Protein AF-V8CEQ9-F1 (afdb_monomer)

Solvent-accessible surface area (backbone atoms only — not comparable to full-atom values): 5018 Å² total; per-residue (Å²): 140,84,86,84,80,79,81,85,70,73,80,80,69,86,81,63,87,75,86,70,66,92,63,83,79,59,60,66,59,53,48,48,61,67,52,68,81,52,52,72,69,53,52,55,48,52,52,53,50,41,74,73,42,55,90,87,55,88,82,56,72,68,65,49,57,74,67,50,81,83,73,133

Foldseek 3Di:
DDDDDDDPPPPCPPPDPPCDDPDDDPVVVVCCVVVVPDDPLRVVLVVQCCVPANDPRDDDPVVSPVRRPPDD

Sequence (72 aa):
MRQIIFGNTKVDIENGKVDIQDKKVDIESVLSEKGSNFSVKTTVHIHRLFEKFGFDEVFGRSAVMELLVIWD

Radius of gyration: 19.1 Å; Cα contacts (8 Å, |Δi|>4): 13; chains: 1; bounding box: 48×22×51 Å

Mean predicted aligned error: 13.05 Å

Structure (mmCIF, N/CA/C/O backbone):
data_AF-V8CEQ9-F1
#
_entry.id   AF-V8CEQ9-F1
#
loop_
_atom_site.group_PDB
_atom_site.id
_atom_site.type_symbol
_atom_site.label_atom_id
_atom_site.label_alt_id
_atom_site.label_comp_id
_atom_site.label_asym_id
_atom_site.label_entity_id
_atom_site.label_seq_id
_atom_site.pdbx_PDB_ins_code
_atom_site.Cartn_x
_atom_site.Cartn_y
_atom_site.Cartn_z
_atom_site.occupancy
_atom_site.B_iso_or_equiv
_atom_site.auth_seq_id
_atom_site.auth_comp_id
_atom_site.auth_asym_id
_atom_site.auth_atom_id
_atom_site.pdbx_PDB_model_num
ATOM 1 N N . MET A 1 1 ? -18.626 3.448 -38.661 1.00 36.69 1 MET A N 1
ATOM 2 C CA . MET A 1 1 ? -19.105 3.781 -37.301 1.00 36.69 1 MET A CA 1
ATOM 3 C C . MET A 1 1 ? -18.664 2.670 -36.366 1.00 36.69 1 MET A C 1
ATOM 5 O O . MET A 1 1 ? -18.961 1.522 -36.662 1.00 36.69 1 MET A O 1
ATOM 9 N N . ARG A 1 2 ? -17.903 2.969 -35.309 1.00 39.97 2 ARG A N 1
ATOM 10 C CA . ARG A 1 2 ? -17.487 1.967 -34.316 1.00 39.97 2 ARG A CA 1
ATOM 11 C C . ARG A 1 2 ? -17.899 2.491 -32.947 1.00 39.97 2 ARG A C 1
ATOM 13 O O . ARG A 1 2 ? -17.342 3.473 -32.474 1.00 39.97 2 ARG A O 1
ATOM 20 N N . GLN A 1 3 ? -18.932 1.886 -32.380 1.00 47.38 3 GLN A N 1
ATOM 21 C CA . GLN A 1 3 ? -19.391 2.193 -31.035 1.00 47.38 3 GLN A CA 1
ATOM 22 C C . GLN A 1 3 ? -18.560 1.356 -30.064 1.00 47.38 3 GLN A C 1
ATOM 24 O O . GLN A 1 3 ? -18.587 0.130 -30.122 1.00 47.38 3 GLN A O 1
ATOM 29 N N . ILE A 1 4 ? -17.763 2.024 -29.232 1.00 50.69 4 ILE A N 1
ATOM 30 C CA . ILE A 1 4 ? -17.019 1.392 -28.142 1.00 50.69 4 ILE A CA 1
ATOM 31 C C . ILE A 1 4 ? -17.955 1.405 -26.933 1.00 50.69 4 ILE A C 1
ATOM 33 O O . ILE A 1 4 ? -18.268 2.468 -26.403 1.00 50.69 4 ILE A O 1
ATOM 37 N N . ILE A 1 5 ? -18.451 0.231 -26.548 1.00 51.47 5 ILE A N 1
ATOM 38 C CA . ILE A 1 5 ? -19.282 0.048 -25.357 1.00 51.47 5 ILE A CA 1
ATOM 39 C C . ILE A 1 5 ? -18.325 -0.258 -24.203 1.00 51.47 5 ILE A C 1
ATOM 41 O O . ILE A 1 5 ? -17.796 -1.364 -24.119 1.00 51.47 5 ILE A O 1
ATOM 45 N N . PHE A 1 6 ? -18.071 0.721 -23.334 1.00 52.94 6 PHE A N 1
ATOM 46 C CA . PHE A 1 6 ? -17.454 0.445 -22.038 1.00 52.94 6 PHE A CA 1
ATOM 47 C C . PHE A 1 6 ? -18.525 -0.156 -21.126 1.00 52.94 6 PHE A C 1
ATOM 49 O O . PHE A 1 6 ? -19.610 0.403 -20.983 1.00 52.94 6 PHE A O 1
ATOM 56 N N . GLY A 1 7 ? -18.227 -1.350 -20.611 1.00 54.41 7 GLY A N 1
ATOM 57 C CA . GLY A 1 7 ? -19.135 -2.260 -19.925 1.00 54.41 7 GLY A CA 1
ATOM 58 C C . GLY A 1 7 ? -20.101 -1.593 -18.953 1.00 54.41 7 GLY A C 1
ATOM 59 O O . GLY A 1 7 ? -19.733 -1.219 -17.847 1.00 54.41 7 GLY A O 1
ATOM 60 N N . ASN A 1 8 ? -21.375 -1.594 -19.335 1.00 54.88 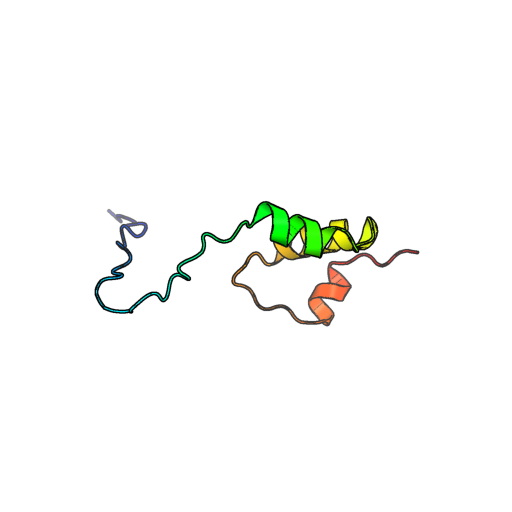8 ASN A N 1
ATOM 61 C CA . ASN A 1 8 ? -22.506 -1.497 -18.418 1.00 54.88 8 ASN A CA 1
ATOM 62 C C . ASN A 1 8 ? -22.814 -2.892 -17.836 1.00 54.88 8 ASN A C 1
ATOM 64 O O . ASN A 1 8 ? -23.972 -3.305 -17.744 1.00 54.88 8 ASN A O 1
ATOM 68 N N . THR A 1 9 ? -21.766 -3.667 -17.535 1.00 54.00 9 THR A N 1
ATOM 69 C CA . THR A 1 9 ? -21.876 -5.028 -17.015 1.00 54.00 9 THR A CA 1
ATOM 70 C C . THR A 1 9 ? -22.345 -4.911 -15.578 1.00 54.00 9 THR A C 1
ATOM 72 O O . THR A 1 9 ? -21.550 -4.779 -14.651 1.00 54.00 9 THR A O 1
ATOM 75 N N . LYS A 1 10 ? -23.666 -4.879 -15.401 1.00 58.59 10 LYS A N 1
ATOM 76 C CA . LYS A 1 10 ? -24.298 -5.054 -14.101 1.00 58.59 10 LYS A CA 1
ATOM 77 C C . LYS A 1 10 ? -23.714 -6.337 -13.510 1.00 58.59 10 LYS A C 1
ATOM 79 O O . LYS A 1 10 ? -23.851 -7.402 -14.106 1.00 58.59 10 LYS A O 1
ATOM 84 N N . VAL A 1 11 ? -22.977 -6.208 -12.411 1.00 53.81 11 VAL A N 1
ATOM 85 C CA . VAL A 1 11 ? -22.415 -7.360 -11.708 1.00 53.81 11 VAL A CA 1
ATOM 86 C C . VAL A 1 11 ? -23.607 -8.113 -11.136 1.00 53.81 11 VAL A C 1
ATOM 88 O O . VAL A 1 11 ? -24.314 -7.587 -10.278 1.00 53.81 11 VAL A O 1
ATOM 91 N N . ASP A 1 12 ? -23.890 -9.285 -11.690 1.00 62.38 12 ASP A N 1
ATOM 92 C CA . ASP A 1 12 ? -25.035 -10.088 -11.285 1.00 62.38 12 ASP A CA 1
ATOM 93 C C . ASP A 1 12 ? -24.644 -10.890 -10.038 1.00 62.38 12 ASP A C 1
ATOM 95 O O . ASP A 1 12 ? -23.942 -11.896 -10.112 1.00 62.38 12 ASP A O 1
ATOM 99 N N . ILE A 1 13 ? -25.030 -10.388 -8.862 1.00 66.62 13 ILE A N 1
ATOM 100 C CA . ILE A 1 13 ? -24.750 -11.003 -7.547 1.00 66.62 13 ILE A CA 1
ATOM 101 C C . ILE A 1 13 ? -25.888 -11.975 -7.170 1.00 66.62 13 ILE A C 1
ATOM 103 O O . ILE A 1 13 ? -26.106 -12.290 -6.005 1.00 66.62 13 ILE A O 1
ATOM 107 N N . GLU A 1 14 ? -26.667 -12.432 -8.152 1.00 57.62 14 GLU A N 1
ATOM 108 C CA . GLU A 1 14 ? -27.960 -13.074 -7.907 1.00 57.62 14 GLU A CA 1
ATOM 109 C C . GLU A 1 14 ? -27.853 -14.521 -7.382 1.00 57.62 14 GLU A C 1
ATOM 111 O O . GLU A 1 14 ? -28.854 -15.072 -6.942 1.00 57.62 14 GLU A O 1
ATOM 116 N N . ASN A 1 15 ? -26.664 -15.151 -7.348 1.00 60.66 15 ASN A N 1
ATOM 117 C CA . ASN A 1 15 ? -26.578 -16.563 -6.927 1.00 60.66 15 ASN A CA 1
ATOM 118 C C . ASN A 1 15 ? -25.332 -16.989 -6.122 1.00 60.66 15 ASN A C 1
ATOM 120 O O . ASN A 1 15 ? -25.175 -18.168 -5.803 1.00 60.66 15 ASN A O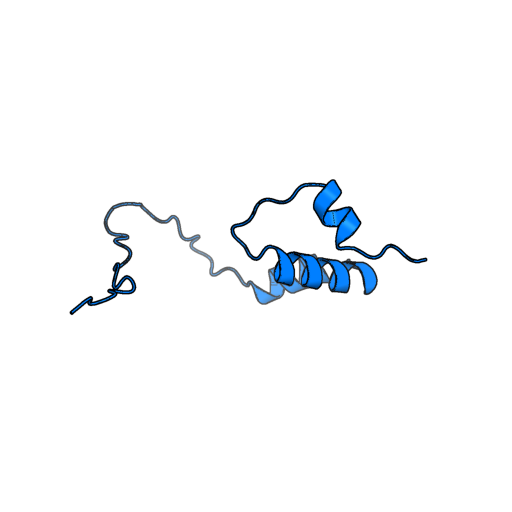 1
ATOM 124 N N . GLY A 1 16 ? -24.440 -16.065 -5.762 1.00 62.41 16 GLY A N 1
ATOM 125 C CA . GLY A 1 16 ? -23.3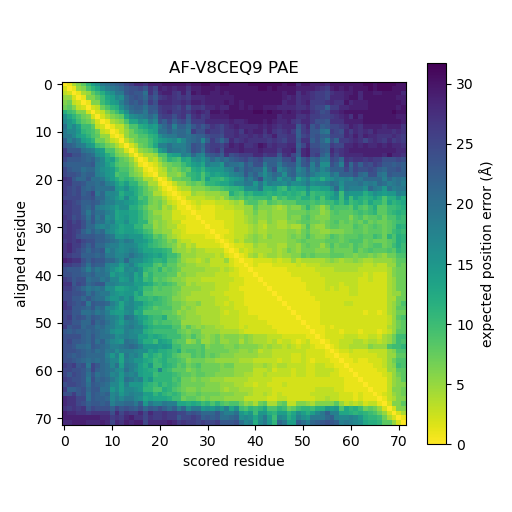59 -16.340 -4.812 1.00 62.41 16 GLY A CA 1
ATOM 126 C C . GLY A 1 16 ? -23.753 -15.793 -3.451 1.00 62.41 16 GLY A C 1
ATOM 127 O O . GLY A 1 16 ? -23.804 -14.579 -3.295 1.00 62.41 16 GLY A O 1
ATOM 128 N N . LYS A 1 17 ? -24.042 -16.650 -2.465 1.00 67.62 17 LYS A N 1
ATOM 129 C CA . LYS A 1 17 ? -24.253 -16.198 -1.083 1.00 67.62 17 LYS A CA 1
ATOM 130 C C . LYS A 1 17 ? -22.981 -15.481 -0.622 1.00 67.62 17 LYS A C 1
ATOM 132 O O . LYS A 1 17 ? -21.995 -16.133 -0.290 1.00 67.62 17 LYS A O 1
ATOM 137 N N . VAL A 1 18 ? -22.989 -14.151 -0.645 1.00 61.84 18 VAL A N 1
ATOM 138 C CA . VAL A 1 18 ? -21.920 -13.351 -0.052 1.00 61.84 18 VAL A CA 1
ATOM 139 C C . VAL A 1 18 ? -22.129 -13.441 1.451 1.00 61.84 18 VAL A C 1
ATOM 141 O O . VAL A 1 18 ? -23.109 -12.918 1.978 1.00 61.84 18 VAL A O 1
ATOM 144 N N . ASP A 1 19 ? -21.246 -14.172 2.126 1.00 69.12 19 ASP A N 1
ATOM 145 C CA . ASP A 1 19 ? -21.229 -14.243 3.582 1.00 69.12 19 ASP A CA 1
ATOM 146 C C . ASP A 1 19 ? -20.670 -12.925 4.120 1.00 69.12 19 ASP A C 1
ATOM 148 O O . ASP A 1 19 ? -19.466 -12.737 4.298 1.00 69.12 19 ASP A O 1
ATOM 152 N N . ILE A 1 20 ? -21.558 -11.947 4.261 1.00 72.31 20 ILE A N 1
ATOM 153 C CA . ILE A 1 20 ? -21.237 -10.688 4.913 1.00 72.31 20 ILE A CA 1
ATOM 154 C C . ILE A 1 20 ? -21.335 -10.977 6.402 1.00 72.31 20 ILE A C 1
ATOM 156 O O . ILE A 1 20 ? -22.407 -11.315 6.895 1.00 72.31 20 ILE A O 1
ATOM 160 N N . GLN A 1 21 ? -20.206 -10.868 7.101 1.00 66.06 21 GLN A N 1
ATOM 161 C CA . GLN A 1 21 ? -20.171 -11.010 8.555 1.00 66.06 21 GLN A CA 1
ATOM 162 C C . GLN A 1 21 ? -21.258 -10.124 9.190 1.00 66.06 21 GLN A C 1
ATOM 164 O O . GLN A 1 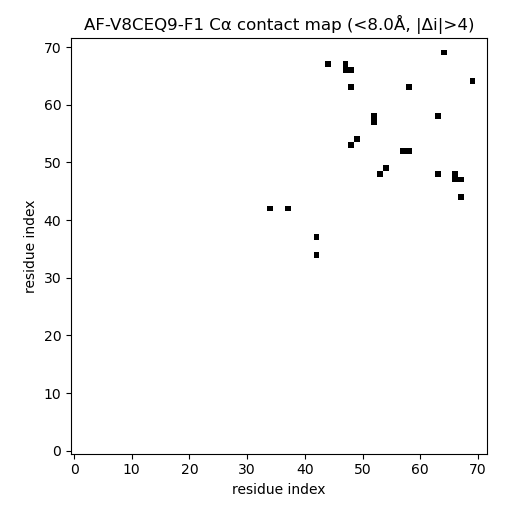21 ? -21.407 -8.965 8.802 1.00 66.06 21 GLN A O 1
ATOM 169 N N . ASP A 1 22 ? -21.974 -10.634 10.198 1.00 72.94 22 ASP A N 1
ATOM 170 C CA . ASP A 1 22 ? -23.052 -9.892 10.882 1.00 72.94 22 ASP A CA 1
ATOM 171 C C . ASP A 1 22 ? -22.570 -8.562 11.489 1.00 72.94 22 ASP A C 1
ATOM 173 O O . ASP A 1 22 ? -23.329 -7.604 11.653 1.00 72.94 22 ASP A O 1
ATOM 177 N N . LYS A 1 23 ? -21.278 -8.488 11.827 1.00 77.94 23 LYS A N 1
ATOM 178 C CA . LYS A 1 23 ? -20.641 -7.287 12.355 1.00 77.94 23 LYS A CA 1
ATOM 179 C C . LYS A 1 23 ? -20.057 -6.462 11.214 1.00 77.94 23 LYS A C 1
ATOM 181 O O . LYS A 1 23 ? -19.145 -6.903 10.518 1.00 77.94 23 LYS A O 1
ATOM 186 N N . LYS A 1 24 ? -20.502 -5.205 11.108 1.00 81.81 24 LYS A N 1
ATOM 187 C CA . LYS A 1 24 ? -19.843 -4.196 10.273 1.00 81.81 24 LYS A CA 1
ATOM 188 C C . LYS A 1 24 ? -18.359 -4.133 10.643 1.00 81.81 24 LYS A C 1
ATOM 190 O O . LYS A 1 24 ? -18.014 -3.845 11.789 1.00 81.81 24 LYS A O 1
ATOM 195 N N . VAL A 1 25 ? -17.498 -4.398 9.667 1.00 80.69 25 VAL A N 1
ATOM 196 C CA . VAL A 1 25 ? -16.053 -4.270 9.843 1.00 80.69 25 VAL A CA 1
ATOM 197 C C . VAL A 1 25 ? -15.719 -2.786 9.955 1.00 80.69 25 VAL A C 1
ATOM 199 O O . VAL A 1 25 ? -16.037 -1.997 9.064 1.00 80.69 25 VAL A O 1
ATOM 202 N N . ASP A 1 26 ? -15.090 -2.409 11.062 1.00 87.12 26 ASP A N 1
ATOM 203 C CA . ASP A 1 26 ? -14.504 -1.086 11.232 1.00 87.12 26 ASP A CA 1
ATOM 204 C C . ASP A 1 26 ? -13.145 -1.054 10.524 1.00 87.12 26 ASP A C 1
ATOM 206 O O . ASP A 1 26 ? -12.109 -1.408 11.087 1.00 87.12 26 ASP A O 1
ATOM 210 N N . ILE A 1 27 ? -13.176 -0.701 9.238 1.00 86.25 27 ILE A N 1
ATOM 211 C CA . ILE A 1 27 ? -11.984 -0.675 8.385 1.00 86.25 27 ILE A CA 1
ATOM 212 C C . ILE A 1 27 ? -10.964 0.337 8.918 1.00 86.25 27 ILE A C 1
ATOM 214 O O . ILE A 1 27 ? -9.767 0.075 8.849 1.00 86.25 27 ILE A O 1
ATOM 218 N N . GLU A 1 28 ? -11.411 1.459 9.483 1.00 86.56 28 GLU A N 1
ATOM 219 C CA . GLU A 1 28 ? -10.517 2.498 9.996 1.00 86.56 28 GLU A CA 1
ATOM 220 C C . GLU A 1 28 ? -9.728 1.999 11.208 1.00 86.56 28 GLU A C 1
ATOM 222 O O . GLU A 1 28 ? -8.504 2.154 11.252 1.00 86.56 28 GLU A O 1
ATOM 227 N N . SER A 1 29 ? -10.396 1.320 12.144 1.00 87.69 29 SER A N 1
ATOM 228 C CA . SER A 1 29 ? -9.726 0.685 13.283 1.00 87.69 29 SER A CA 1
ATOM 229 C C . SER A 1 29 ? -8.767 -0.420 12.834 1.00 87.69 29 SER A C 1
ATOM 231 O O . SER A 1 29 ? -7.613 -0.432 13.263 1.00 87.69 29 SER A O 1
ATOM 233 N N . VAL A 1 30 ? -9.192 -1.295 11.915 1.00 86.50 30 VAL A N 1
ATOM 234 C CA . VAL A 1 30 ? -8.349 -2.388 11.398 1.00 86.50 30 VAL A CA 1
ATOM 235 C C . VAL A 1 30 ? -7.102 -1.852 10.688 1.00 86.50 30 VAL A C 1
ATOM 237 O O . VAL A 1 30 ? -6.006 -2.389 10.871 1.00 86.50 30 VAL A O 1
ATOM 240 N N . LEU A 1 31 ? -7.245 -0.804 9.873 1.00 84.38 31 LEU A N 1
ATOM 241 C CA . LEU A 1 31 ? -6.120 -0.174 9.183 1.00 84.38 31 LEU A CA 1
ATOM 242 C C . LEU A 1 31 ? -5.210 0.576 10.155 1.00 84.38 31 LEU A C 1
ATOM 244 O O . LEU A 1 31 ? -3.991 0.476 10.022 1.00 84.38 31 LEU A O 1
ATOM 248 N N . SER A 1 32 ? -5.777 1.274 11.141 1.00 85.19 32 SER A N 1
ATOM 249 C CA . SER A 1 32 ? -5.005 1.971 12.176 1.00 85.19 32 SER A CA 1
ATOM 250 C C . SER A 1 32 ? -4.178 0.990 12.998 1.00 85.19 32 SER A C 1
ATOM 252 O O . SER A 1 32 ? -2.983 1.206 13.180 1.00 85.19 32 SER A O 1
ATOM 254 N N . GLU A 1 33 ? -4.764 -0.132 13.422 1.00 87.75 33 GLU A N 1
ATOM 255 C CA . GLU A 1 33 ? -4.049 -1.190 14.139 1.00 87.75 33 GLU A CA 1
ATOM 256 C C . GLU A 1 33 ? -2.912 -1.767 13.284 1.00 87.75 33 GLU A C 1
ATOM 258 O O . GLU A 1 3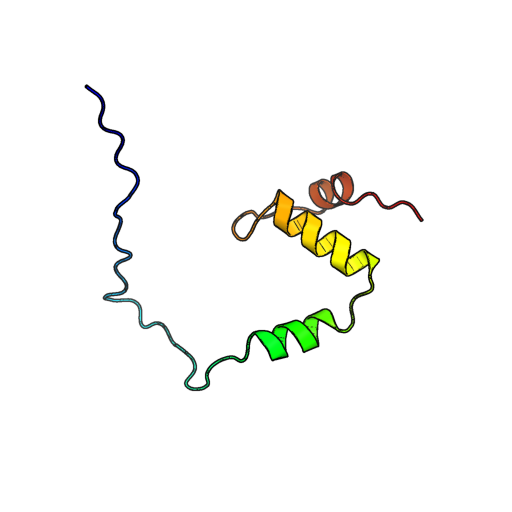3 ? -1.757 -1.777 13.716 1.00 87.75 33 GLU A O 1
ATOM 263 N N . LYS A 1 34 ? -3.203 -2.177 12.041 1.00 86.06 34 LYS A N 1
ATOM 264 C CA . LYS A 1 34 ? -2.201 -2.767 11.136 1.00 86.06 34 LYS A CA 1
ATOM 265 C C . LYS A 1 34 ? -1.084 -1.794 10.758 1.00 86.06 34 LYS A C 1
ATOM 267 O O . LYS A 1 34 ? 0.066 -2.211 10.654 1.00 86.06 34 LYS A O 1
ATOM 272 N N . GLY A 1 35 ? -1.420 -0.527 10.527 1.00 85.06 35 GLY A N 1
ATOM 273 C CA . GLY A 1 35 ? -0.482 0.510 10.103 1.00 85.06 35 GLY A CA 1
ATOM 274 C C . GLY A 1 35 ? 0.348 1.100 11.242 1.00 85.06 35 GLY A C 1
ATOM 275 O O . GLY A 1 35 ? 1.460 1.563 10.995 1.00 85.06 35 GLY A O 1
ATOM 276 N N . SER A 1 36 ? -0.154 1.055 12.482 1.00 86.94 36 SER A N 1
ATOM 277 C CA . SER A 1 36 ? 0.481 1.700 13.643 1.00 86.94 36 SER A CA 1
ATOM 278 C C . SER A 1 36 ? 1.913 1.234 13.923 1.00 86.94 36 SER A C 1
ATOM 280 O O . SER A 1 36 ? 2.736 2.024 14.379 1.00 86.94 36 SER A O 1
ATOM 282 N N . ASN A 1 37 ? 2.234 -0.021 13.601 1.00 89.12 37 ASN A N 1
ATOM 283 C CA . ASN A 1 37 ? 3.549 -0.612 13.856 1.00 89.12 37 ASN A CA 1
ATOM 284 C C . ASN A 1 37 ? 4.545 -0.438 12.698 1.00 89.12 37 ASN A C 1
ATOM 286 O O . ASN A 1 37 ? 5.664 -0.952 12.764 1.00 89.12 37 ASN A O 1
ATOM 290 N N . PHE A 1 38 ? 4.166 0.247 11.617 1.00 90.50 38 PHE A N 1
ATOM 291 C CA . PHE A 1 38 ? 5.063 0.469 10.490 1.00 90.50 38 PHE A CA 1
ATOM 292 C C . PHE A 1 38 ? 5.951 1.693 10.695 1.00 90.50 38 PHE A C 1
ATOM 294 O O . PHE A 1 38 ? 5.528 2.745 11.165 1.00 90.50 38 PHE A O 1
ATOM 301 N N . SER A 1 39 ? 7.209 1.563 10.274 1.00 91.38 39 SER A N 1
ATOM 302 C CA . SER A 1 39 ? 8.097 2.715 10.150 1.00 91.38 39 SER A CA 1
ATOM 303 C C . SER A 1 39 ? 7.611 3.655 9.044 1.00 91.38 39 SER A C 1
ATOM 305 O O . SER A 1 39 ? 6.977 3.219 8.080 1.00 91.38 39 SER A O 1
ATOM 307 N N . VAL A 1 40 ? 8.015 4.927 9.108 1.00 89.56 40 VAL A N 1
ATOM 308 C CA . VAL A 1 40 ? 7.763 5.903 8.032 1.00 89.56 40 VAL A CA 1
ATOM 309 C C . VAL A 1 40 ? 8.252 5.377 6.672 1.00 89.56 40 VAL A C 1
ATOM 311 O O . VAL A 1 40 ? 7.533 5.478 5.679 1.00 89.56 40 VAL A O 1
ATOM 314 N N . LYS A 1 41 ? 9.435 4.742 6.625 1.00 90.62 41 LYS A N 1
ATOM 315 C CA . LYS A 1 41 ? 10.008 4.147 5.400 1.00 90.62 41 LYS A CA 1
ATOM 316 C C . LYS A 1 41 ? 9.116 3.034 4.845 1.00 90.62 41 LYS A C 1
ATOM 318 O O . LYS A 1 41 ? 8.832 3.006 3.650 1.00 90.62 41 LYS A O 1
ATOM 323 N N . THR A 1 42 ? 8.628 2.155 5.717 1.00 90.38 42 THR A N 1
ATOM 324 C CA . THR A 1 42 ? 7.711 1.069 5.347 1.00 90.38 42 THR A CA 1
ATOM 325 C C . THR A 1 42 ? 6.403 1.617 4.781 1.00 90.38 42 THR A C 1
ATOM 327 O O . THR A 1 42 ? 5.964 1.152 3.731 1.00 90.38 42 THR A O 1
ATOM 330 N N . THR A 1 43 ? 5.815 2.634 5.413 1.00 90.50 43 THR A N 1
ATOM 331 C CA . THR A 1 43 ? 4.573 3.263 4.938 1.00 90.50 43 THR A CA 1
ATOM 332 C C . THR A 1 43 ? 4.744 3.852 3.538 1.00 90.50 43 THR A 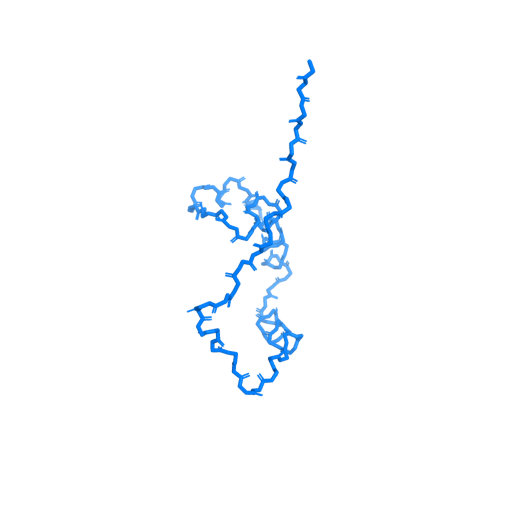C 1
ATOM 334 O O . THR A 1 43 ? 3.935 3.584 2.651 1.00 90.50 43 THR A O 1
ATOM 337 N N . VAL A 1 44 ? 5.844 4.571 3.288 1.00 90.88 44 VAL A N 1
ATOM 338 C CA . VAL A 1 44 ? 6.164 5.100 1.949 1.00 90.88 44 VAL A CA 1
ATOM 339 C C . VAL A 1 44 ? 6.311 3.974 0.919 1.00 90.88 44 VAL A C 1
ATOM 341 O O . VAL A 1 44 ? 5.814 4.091 -0.200 1.00 90.88 44 VAL A O 1
ATOM 344 N N . HIS A 1 45 ? 6.967 2.869 1.280 1.00 91.25 45 HIS A N 1
ATOM 345 C CA . HIS A 1 45 ? 7.125 1.722 0.383 1.00 91.25 45 HIS A CA 1
ATOM 346 C C . HIS A 1 45 ? 5.788 1.057 0.033 1.00 91.25 45 HIS A C 1
ATOM 348 O O . HIS A 1 45 ? 5.581 0.706 -1.127 1.00 91.25 45 HIS A O 1
ATOM 354 N N . ILE A 1 46 ? 4.870 0.926 0.996 1.00 90.56 46 ILE A N 1
ATOM 355 C CA . ILE A 1 46 ? 3.523 0.383 0.761 1.00 90.56 46 ILE A CA 1
ATOM 356 C C . ILE A 1 46 ? 2.770 1.246 -0.255 1.00 90.56 46 ILE A C 1
ATOM 358 O O . ILE A 1 46 ? 2.229 0.706 -1.218 1.00 90.56 46 ILE A O 1
ATOM 362 N N . HIS A 1 47 ? 2.791 2.574 -0.099 1.00 90.88 47 HIS A N 1
ATOM 363 C CA . HIS A 1 47 ? 2.144 3.473 -1.059 1.00 90.88 47 HIS A CA 1
ATOM 364 C C . HIS A 1 47 ? 2.714 3.323 -2.473 1.00 90.88 47 HIS A C 1
ATOM 366 O O . HIS A 1 47 ? 1.943 3.209 -3.419 1.00 90.88 47 HIS A O 1
ATOM 372 N N . ARG A 1 48 ? 4.043 3.239 -2.620 1.00 93.12 48 ARG A N 1
ATOM 373 C CA . ARG A 1 48 ? 4.688 3.031 -3.930 1.00 93.12 48 ARG A CA 1
ATOM 374 C C . ARG A 1 48 ? 4.295 1.703 -4.572 1.00 93.12 48 ARG A C 1
ATOM 376 O O . ARG A 1 48 ? 4.081 1.650 -5.780 1.00 93.12 48 ARG A O 1
ATOM 383 N N . LEU A 1 49 ? 4.208 0.633 -3.778 1.00 93.75 49 LEU A N 1
ATOM 384 C CA . LEU A 1 49 ? 3.771 -0.676 -4.268 1.00 93.75 49 LEU A CA 1
ATOM 385 C C . LEU A 1 49 ? 2.332 -0.615 -4.787 1.00 93.75 49 LEU A C 1
ATOM 387 O O . LEU A 1 49 ? 2.079 -1.072 -5.898 1.00 93.75 49 LEU A O 1
ATOM 391 N N . PHE A 1 50 ? 1.420 -0.003 -4.030 1.00 92.25 50 PHE A N 1
ATOM 392 C CA . PHE A 1 50 ? 0.032 0.172 -4.463 1.00 92.25 50 PHE A CA 1
ATOM 393 C C . PHE A 1 50 ? -0.100 1.080 -5.686 1.00 92.25 50 PHE A C 1
ATOM 395 O O . PHE A 1 50 ? -0.894 0.783 -6.571 1.00 92.25 50 PHE A O 1
ATOM 402 N N . GLU A 1 51 ? 0.679 2.156 -5.772 1.00 93.62 51 GLU A N 1
ATOM 403 C CA . GLU A 1 51 ? 0.665 3.053 -6.931 1.00 93.62 51 GLU A CA 1
ATOM 404 C C . GLU A 1 51 ? 1.124 2.342 -8.212 1.00 93.62 51 GLU A C 1
ATOM 406 O O . GLU A 1 51 ? 0.576 2.594 -9.283 1.00 93.62 51 GLU A O 1
ATOM 411 N N . LYS A 1 52 ? 2.096 1.424 -8.107 1.00 93.81 52 LYS A N 1
ATOM 412 C CA . LYS A 1 52 ? 2.605 0.672 -9.261 1.00 93.81 52 LYS A CA 1
ATOM 413 C C . LYS A 1 52 ? 1.733 -0.522 -9.651 1.00 93.81 52 LYS A C 1
ATOM 415 O O . LYS A 1 52 ? 1.546 -0.740 -10.841 1.00 93.81 52 LYS A O 1
ATOM 420 N N . PHE A 1 53 ? 1.270 -1.309 -8.681 1.00 94.44 53 PHE A N 1
ATOM 421 C CA . PHE A 1 53 ? 0.648 -2.617 -8.940 1.00 94.44 53 PHE A CA 1
ATOM 422 C C . PHE A 1 53 ? -0.864 -2.650 -8.658 1.00 94.44 53 PHE A C 1
ATOM 424 O O . PHE A 1 53 ? -1.558 -3.578 -9.060 1.00 94.44 53 PHE A O 1
ATOM 431 N N . GLY A 1 54 ? -1.418 -1.645 -7.978 1.00 91.94 54 GLY A N 1
ATOM 432 C CA . GLY A 1 54 ? -2.837 -1.635 -7.623 1.00 91.94 54 GLY A CA 1
ATOM 433 C C . GLY A 1 54 ? -3.236 -2.807 -6.716 1.00 91.94 54 GLY A C 1
ATOM 434 O O . GLY A 1 54 ? -2.454 -3.252 -5.877 1.00 91.94 54 GLY A O 1
ATOM 435 N N . PHE A 1 55 ? -4.480 -3.275 -6.854 1.00 89.88 55 PHE A N 1
ATOM 436 C CA . PHE A 1 55 ? -5.054 -4.338 -6.014 1.00 89.88 55 PHE A CA 1
ATOM 437 C C . PHE A 1 55 ? -5.043 -5.725 -6.674 1.00 89.88 55 PHE A C 1
ATOM 439 O O . PHE A 1 55 ? -5.013 -6.727 -5.964 1.00 89.88 55 PHE A O 1
ATOM 446 N N . ASP A 1 56 ? -5.065 -5.781 -8.007 1.00 92.94 56 ASP A N 1
ATOM 447 C CA . ASP A 1 56 ? -5.291 -7.017 -8.767 1.00 92.94 56 ASP A CA 1
ATOM 448 C C . ASP A 1 56 ? -4.002 -7.625 -9.350 1.00 92.94 56 ASP A C 1
ATOM 450 O O . ASP A 1 56 ? -3.997 -8.780 -9.781 1.00 92.94 56 ASP A O 1
ATOM 454 N N . GLU A 1 57 ? -2.897 -6.871 -9.379 1.00 92.62 57 GLU A N 1
ATOM 455 C CA . GLU A 1 57 ? -1.639 -7.328 -9.969 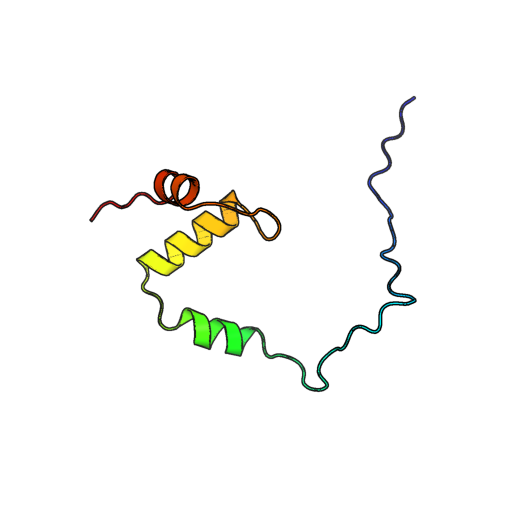1.00 92.62 57 GLU A CA 1
ATOM 456 C C . GLU A 1 57 ? -0.750 -8.047 -8.943 1.00 92.62 57 GLU A C 1
ATOM 458 O O . GLU A 1 57 ? -0.450 -7.538 -7.862 1.00 92.62 57 GLU A O 1
ATOM 463 N N . VAL A 1 58 ? -0.282 -9.248 -9.298 1.00 93.50 58 VAL A N 1
ATOM 464 C CA . VAL A 1 58 ? 0.653 -10.031 -8.478 1.00 93.50 58 VAL A CA 1
ATOM 465 C C . VAL A 1 58 ? 2.087 -9.667 -8.849 1.00 93.50 58 VAL A C 1
ATOM 467 O O . VAL A 1 58 ? 2.490 -9.811 -10.001 1.00 93.50 58 VAL A O 1
ATOM 470 N N . PHE A 1 59 ? 2.893 -9.272 -7.864 1.00 93.38 59 PHE A N 1
ATOM 471 C CA . PHE A 1 59 ? 4.294 -8.896 -8.069 1.00 93.38 59 PHE A CA 1
ATOM 472 C C . PHE A 1 59 ? 5.270 -9.757 -7.256 1.00 93.38 59 PHE A C 1
ATOM 474 O O . PHE A 1 59 ? 4.990 -10.207 -6.145 1.00 93.38 59 PHE A O 1
ATOM 481 N N . GLY A 1 60 ? 6.456 -9.984 -7.827 1.00 93.81 60 GLY A N 1
ATOM 482 C CA . GLY A 1 60 ? 7.539 -10.756 -7.213 1.00 93.81 60 GLY A CA 1
ATOM 483 C C . GLY A 1 60 ? 8.634 -9.886 -6.589 1.00 93.81 60 GLY A C 1
ATOM 484 O O . GLY A 1 60 ? 8.697 -8.676 -6.797 1.00 93.81 60 GLY A O 1
ATOM 485 N N . ARG A 1 61 ? 9.562 -10.522 -5.862 1.00 91.62 61 ARG A N 1
ATOM 486 C CA . ARG A 1 61 ? 10.664 -9.839 -5.152 1.00 91.62 61 ARG A CA 1
ATOM 487 C C . ARG A 1 61 ? 11.544 -8.975 -6.060 1.00 91.62 61 ARG A C 1
ATOM 489 O O . ARG A 1 61 ? 11.932 -7.892 -5.642 1.00 91.62 61 ARG A O 1
ATOM 496 N N . SER A 1 62 ? 11.827 -9.417 -7.288 1.00 93.00 62 SER A N 1
ATOM 497 C CA . SER A 1 62 ? 12.650 -8.650 -8.234 1.00 93.00 62 SER A CA 1
ATOM 498 C C . SER A 1 62 ? 12.009 -7.306 -8.584 1.00 93.00 62 SER A C 1
ATOM 500 O O . SER A 1 62 ? 12.656 -6.270 -8.485 1.00 93.00 62 SER A O 1
ATOM 502 N N . ALA A 1 63 ? 10.705 -7.307 -8.877 1.00 92.06 63 ALA A N 1
ATOM 503 C CA . ALA A 1 63 ? 9.964 -6.092 -9.211 1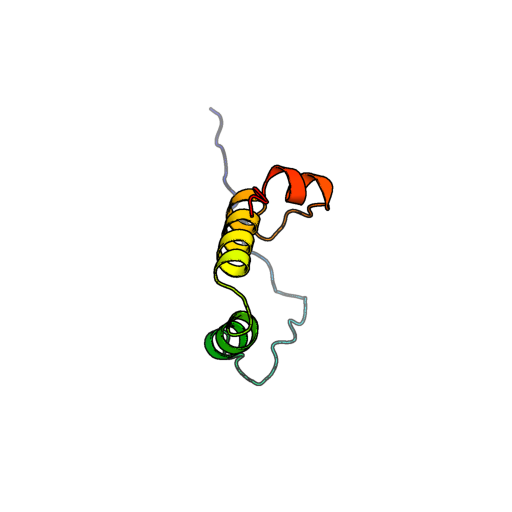.00 92.06 63 ALA A CA 1
ATOM 504 C C . ALA A 1 63 ? 9.863 -5.124 -8.018 1.00 92.06 63 ALA A C 1
ATOM 506 O O . ALA A 1 63 ? 9.911 -3.906 -8.193 1.00 92.06 63 ALA A O 1
ATOM 507 N N . VAL A 1 64 ? 9.762 -5.664 -6.797 1.00 91.56 64 VAL A N 1
ATOM 508 C CA . VAL A 1 64 ? 9.817 -4.876 -5.556 1.00 91.56 64 VAL A CA 1
ATOM 509 C C . VAL A 1 64 ? 11.185 -4.219 -5.389 1.00 91.56 64 VAL A C 1
ATOM 511 O O . VAL A 1 64 ? 11.251 -3.047 -5.041 1.00 91.56 64 VAL A O 1
ATOM 514 N N . MET A 1 65 ? 12.272 -4.947 -5.647 1.00 90.75 65 MET A N 1
ATOM 515 C CA . MET A 1 65 ? 13.635 -4.448 -5.449 1.00 90.75 65 MET A CA 1
ATOM 516 C C . MET A 1 65 ? 14.017 -3.349 -6.447 1.00 90.75 65 MET A C 1
ATOM 518 O O . MET A 1 65 ? 14.732 -2.422 -6.086 1.00 90.75 65 MET A O 1
ATOM 522 N N . GLU A 1 66 ? 13.500 -3.409 -7.674 1.00 89.56 66 GLU A N 1
ATOM 523 C CA . GLU A 1 66 ? 13.646 -2.327 -8.657 1.00 89.56 66 GLU A CA 1
ATOM 524 C C . GLU A 1 66 ? 12.842 -1.073 -8.280 1.00 89.56 66 GLU A C 1
ATOM 526 O O . GLU A 1 66 ? 13.264 0.047 -8.561 1.00 89.56 66 GLU A O 1
ATOM 531 N N . LEU A 1 67 ? 11.668 -1.249 -7.662 1.00 89.94 67 LEU A N 1
ATOM 532 C CA . LEU A 1 67 ? 10.778 -0.144 -7.291 1.00 89.94 67 LEU A CA 1
ATOM 533 C C . LEU A 1 67 ? 11.217 0.557 -6.005 1.00 89.94 67 LEU A C 1
ATOM 535 O O . LEU A 1 67 ? 11.129 1.782 -5.871 1.00 89.94 67 LEU A O 1
ATOM 539 N N . LEU A 1 68 ? 11.609 -0.233 -5.013 1.00 88.19 68 LEU A N 1
ATOM 540 C CA . LEU A 1 68 ? 11.972 0.270 -3.707 1.00 88.19 68 LEU A CA 1
ATOM 541 C C . LEU A 1 68 ? 13.441 0.654 -3.742 1.00 88.19 68 LEU A C 1
ATOM 543 O O . LEU A 1 68 ? 14.331 -0.184 -3.677 1.00 88.19 68 LEU A O 1
ATOM 547 N N . VAL A 1 69 ? 13.684 1.955 -3.819 1.00 67.50 69 VAL A N 1
ATOM 548 C CA . VAL A 1 69 ? 15.015 2.518 -3.639 1.00 67.50 69 VAL A CA 1
ATOM 549 C C . VAL A 1 69 ? 15.455 2.282 -2.188 1.00 67.50 69 VAL A C 1
ATOM 551 O O . VAL A 1 69 ? 15.065 3.012 -1.274 1.00 67.50 69 VAL A O 1
ATOM 554 N N . ILE A 1 70 ? 16.242 1.229 -1.972 1.00 62.56 70 ILE A N 1
ATOM 555 C CA . ILE A 1 70 ? 16.883 0.917 -0.693 1.00 62.56 70 ILE A CA 1
ATOM 556 C C . ILE A 1 70 ? 18.175 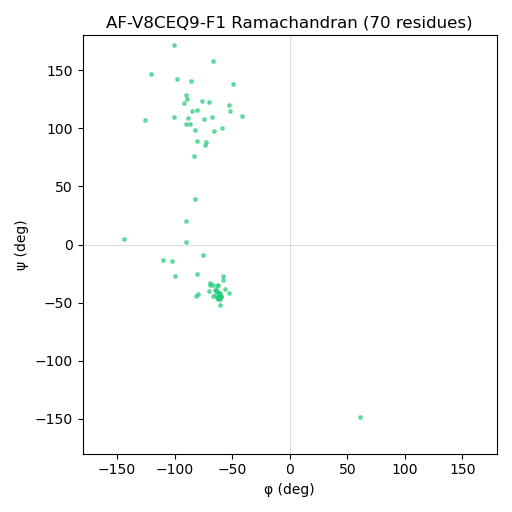1.740 -0.618 1.00 62.56 70 ILE A C 1
ATOM 558 O O . ILE A 1 70 ? 19.257 1.213 -0.841 1.00 62.56 70 ILE A O 1
ATOM 562 N N . TRP A 1 71 ? 18.075 3.041 -0.350 1.00 55.25 71 TRP A N 1
ATOM 563 C CA . TRP A 1 71 ? 19.222 3.769 0.203 1.00 55.25 71 TRP A CA 1
ATOM 564 C C . TRP A 1 71 ? 19.051 3.863 1.723 1.00 55.25 71 TRP A C 1
ATOM 566 O O . TRP A 1 71 ? 17.916 3.909 2.223 1.00 55.25 71 TRP A O 1
ATOM 576 N N . ASP A 1 72 ? 20.177 3.746 2.419 1.00 43.94 72 ASP A N 1
ATOM 577 C CA . ASP A 1 72 ? 20.322 3.780 3.878 1.00 43.94 72 ASP A CA 1
ATOM 578 C C . ASP A 1 72 ? 20.083 5.201 4.409 1.00 43.94 72 ASP A C 1
ATOM 580 O O . ASP A 1 72 ? 20.642 6.149 3.807 1.00 43.94 72 ASP A O 1
#

Secondary structure (DSSP, 8-state):
-------------SSS-----SSPP-HHHHHHHHHHT--HHHHHHHHHHHHHHTTT----HHHHHHHS----

Organism: NCBI:txid1073376

pLDDT: mean 78.12, std 16.5, range [36.69, 94.44]